Protein AF-A0A7F8QXI1-F1 (afdb_monomer_lite)

Foldseek 3Di:
DDDDDDDDDDDDDDPDPDDDPVNCVDPVNPDDDQVWDDLDPFWIWTADPQGWIWIAGNVVRDIDTLGDNVVCVVQVFDDWDAASVSFKIKTWHPWDDDPVQVQWIWTKIFIAGPVGTDDIDTDIGGPPDPDDD

Structure (mmCIF, N/CA/C/O backbone):
data_AF-A0A7F8QXI1-F1
#
_entry.id   AF-A0A7F8QXI1-F1
#
loop_
_atom_site.group_PDB
_atom_site.id
_atom_site.type_symbol
_atom_site.label_atom_id
_atom_site.label_alt_id
_atom_site.label_comp_id
_atom_site.label_asym_id
_atom_site.label_entity_id
_atom_site.label_seq_id
_atom_site.pdbx_PDB_ins_code
_atom_site.Cartn_x
_atom_site.Cartn_y
_atom_site.Cartn_z
_atom_site.occupancy
_atom_site.B_iso_or_equiv
_atom_site.auth_seq_id
_atom_site.auth_comp_id
_atom_site.auth_asym_id
_atom_site.auth_atom_id
_atom_site.pdbx_PDB_model_num
ATOM 1 N N . MET A 1 1 ? -3.053 20.340 -40.789 1.00 39.06 1 MET A N 1
ATOM 2 C CA . MET A 1 1 ? -1.664 20.537 -40.318 1.00 39.06 1 MET A CA 1
ATOM 3 C C . MET A 1 1 ? -1.546 21.980 -39.873 1.00 39.06 1 MET A C 1
ATOM 5 O O . MET A 1 1 ? -1.924 22.839 -40.656 1.00 39.06 1 MET A O 1
ATOM 9 N N . SER A 1 2 ? -1.132 22.239 -38.633 1.00 39.81 2 SER A N 1
ATOM 10 C CA . SER A 1 2 ? -1.016 23.604 -38.107 1.00 39.81 2 SER A CA 1
ATOM 11 C C . SER A 1 2 ? 0.419 23.874 -37.677 1.00 39.81 2 SER A C 1
ATOM 13 O O . SER A 1 2 ? 1.083 22.973 -37.166 1.00 39.81 2 SER A O 1
ATOM 15 N N . VAL A 1 3 ? 0.879 25.101 -37.907 1.00 42.69 3 VAL A N 1
ATOM 16 C CA . VAL A 1 3 ? 2.195 25.605 -37.506 1.00 42.69 3 VAL A CA 1
ATOM 17 C C . VAL A 1 3 ? 1.945 26.829 -36.634 1.00 42.69 3 VAL A C 1
ATOM 19 O O . VAL A 1 3 ? 1.195 27.718 -37.029 1.00 42.69 3 VAL A O 1
ATOM 22 N N . ILE A 1 4 ? 2.546 26.857 -35.445 1.00 58.84 4 ILE A N 1
ATOM 23 C CA . ILE A 1 4 ? 2.452 27.978 -34.506 1.00 58.84 4 ILE A CA 1
ATOM 24 C C . ILE A 1 4 ? 3.786 28.724 -34.543 1.00 58.84 4 ILE A C 1
ATOM 26 O O . ILE A 1 4 ? 4.841 28.109 -34.394 1.00 58.84 4 ILE A O 1
ATOM 30 N N . LEU A 1 5 ? 3.728 30.040 -34.745 1.00 52.84 5 LEU A N 1
ATOM 31 C CA . LEU A 1 5 ? 4.881 30.936 -34.703 1.00 52.84 5 LEU A CA 1
ATOM 32 C C . LEU A 1 5 ? 4.854 31.691 -33.366 1.00 52.84 5 LEU A C 1
ATOM 34 O O . LEU A 1 5 ? 3.899 32.419 -33.100 1.00 52.84 5 LEU A O 1
ATOM 38 N N . LEU A 1 6 ? 5.870 31.500 -32.523 1.00 49.56 6 LEU A N 1
ATOM 39 C CA . LEU A 1 6 ? 6.041 32.266 -31.286 1.00 49.56 6 LEU A CA 1
ATOM 40 C C . LEU A 1 6 ? 7.068 33.376 -31.525 1.00 49.56 6 LEU A C 1
ATOM 42 O O . LEU A 1 6 ? 8.231 33.095 -31.813 1.00 49.56 6 LEU A O 1
ATOM 46 N N . THR A 1 7 ? 6.635 34.628 -31.406 1.00 49.50 7 THR A N 1
ATOM 47 C CA . THR A 1 7 ? 7.518 35.800 -31.380 1.00 49.50 7 THR A CA 1
ATOM 48 C C . THR A 1 7 ? 8.112 35.929 -29.973 1.00 49.50 7 THR A C 1
ATOM 50 O O . THR A 1 7 ? 7.342 35.898 -29.009 1.00 49.50 7 THR A O 1
ATOM 53 N N . PRO A 1 8 ? 9.440 36.052 -29.802 1.00 54.16 8 PRO A N 1
ATOM 54 C CA . PRO A 1 8 ? 10.024 36.219 -28.483 1.00 54.16 8 PRO A CA 1
ATOM 55 C C . PRO A 1 8 ? 9.943 37.699 -28.111 1.00 54.16 8 PRO A C 1
ATOM 57 O O . PRO A 1 8 ? 10.810 38.473 -28.501 1.00 54.16 8 PRO A O 1
ATOM 60 N N . ASP A 1 9 ? 8.897 38.096 -27.389 1.00 48.25 9 ASP A N 1
ATOM 61 C CA . ASP A 1 9 ? 8.914 39.390 -26.711 1.00 48.25 9 ASP A CA 1
ATOM 62 C C . ASP A 1 9 ? 9.547 39.213 -25.330 1.00 48.25 9 ASP A C 1
ATOM 64 O O . ASP A 1 9 ? 9.106 38.409 -24.500 1.00 48.25 9 ASP A O 1
ATOM 68 N N . GLU A 1 10 ? 10.639 39.941 -25.119 1.00 57.00 10 GLU A N 1
ATOM 69 C CA . GLU A 1 10 ? 11.315 40.084 -23.840 1.00 57.00 10 GLU A CA 1
ATOM 70 C C . GLU A 1 10 ? 10.389 40.794 -22.848 1.00 57.00 10 GLU A C 1
ATOM 72 O O . GLU A 1 10 ? 10.399 42.017 -22.717 1.00 57.00 10 GLU A O 1
ATOM 77 N N . LEU A 1 11 ? 9.595 40.024 -22.104 1.00 52.19 11 LEU A N 1
ATOM 78 C CA . LEU A 1 11 ? 8.914 40.522 -20.917 1.00 52.19 11 LEU A CA 1
ATOM 79 C C . LEU A 1 11 ? 9.682 40.077 -19.666 1.00 52.19 11 LEU A C 1
ATOM 81 O O . LEU A 1 11 ? 9.543 38.962 -19.175 1.00 52.19 11 LEU A O 1
ATOM 85 N N . THR A 1 12 ? 10.522 40.999 -19.197 1.00 48.12 12 THR A N 1
ATOM 86 C CA . THR A 1 12 ? 10.664 41.384 -17.784 1.00 48.12 12 THR A CA 1
ATOM 87 C C . THR A 1 12 ? 10.961 40.282 -16.760 1.00 48.12 12 THR A C 1
ATOM 89 O O . THR A 1 12 ? 10.054 39.600 -16.307 1.00 48.12 12 THR A O 1
ATOM 92 N N . ASN A 1 13 ? 12.208 40.240 -16.278 1.00 53.38 13 ASN A N 1
ATOM 93 C CA . ASN A 1 13 ? 12.578 40.048 -14.864 1.00 53.38 13 ASN A CA 1
ATOM 94 C C . ASN A 1 13 ? 11.619 39.219 -13.985 1.00 53.38 13 ASN A C 1
ATOM 96 O O . ASN A 1 13 ? 11.183 39.685 -12.933 1.00 53.38 13 ASN A O 1
ATOM 100 N N . SER A 1 14 ? 11.332 37.982 -14.367 1.00 50.41 14 SER A N 1
ATOM 101 C CA . SER A 1 14 ? 10.838 36.981 -13.439 1.00 50.41 14 SER A CA 1
ATOM 102 C C . SER A 1 14 ? 11.856 35.852 -13.454 1.00 50.41 14 SER A C 1
ATOM 104 O O . SER A 1 14 ? 12.171 35.256 -14.482 1.00 50.41 14 SER A O 1
ATOM 106 N N . SER A 1 15 ? 12.445 35.576 -12.300 1.00 54.72 15 SER A N 1
ATOM 107 C CA . SER A 1 15 ? 13.160 34.337 -12.009 1.00 54.72 15 SER A CA 1
ATOM 108 C C . SER A 1 15 ? 12.162 33.167 -11.983 1.00 54.72 15 SER A C 1
ATOM 110 O O . SER A 1 15 ? 12.084 32.408 -11.026 1.00 54.72 15 SER A O 1
ATOM 112 N N . GLU A 1 16 ? 11.350 33.046 -13.031 1.00 59.28 16 GLU A N 1
ATOM 113 C CA . GLU A 1 16 ? 10.416 31.958 -13.249 1.00 59.28 16 GLU A CA 1
ATOM 114 C C . GLU A 1 16 ? 11.149 30.908 -14.071 1.00 59.28 16 GLU A C 1
ATOM 116 O O . GLU A 1 16 ? 11.341 31.025 -15.283 1.00 59.28 16 GLU A O 1
ATOM 121 N N . THR A 1 17 ? 11.614 29.873 -13.381 1.00 70.25 17 THR A N 1
ATOM 122 C CA . THR A 1 17 ? 12.064 28.627 -13.996 1.00 70.25 17 THR A CA 1
ATOM 123 C C . THR A 1 17 ? 10.966 28.097 -14.916 1.00 70.25 17 THR A C 1
ATOM 125 O O . THR A 1 17 ? 9.973 27.535 -14.454 1.00 70.25 17 THR A O 1
ATOM 128 N N . ARG A 1 18 ? 11.127 28.311 -16.226 1.00 78.75 18 ARG A N 1
ATOM 129 C CA . ARG A 1 18 ? 10.259 27.742 -17.263 1.00 78.75 18 ARG A CA 1
ATOM 130 C C . ARG A 1 18 ? 10.389 26.219 -17.241 1.00 78.75 18 ARG A C 1
ATOM 132 O O . ARG A 1 18 ? 11.503 25.710 -17.143 1.00 78.75 18 ARG A O 1
ATOM 139 N N . LEU A 1 19 ? 9.262 25.518 -17.367 1.00 81.38 19 LEU A N 1
ATOM 140 C CA . LEU A 1 19 ? 9.248 24.059 -17.470 1.00 81.38 19 LEU A CA 1
ATOM 141 C C . LEU A 1 19 ? 10.007 23.617 -18.727 1.00 81.38 19 LEU A C 1
ATOM 143 O O . LEU A 1 19 ? 9.712 24.054 -19.840 1.00 81.38 19 LEU A O 1
ATOM 147 N N . SER A 1 20 ? 10.990 22.754 -18.527 1.00 83.56 20 SER A N 1
ATOM 148 C CA . SER A 1 20 ? 11.782 22.095 -19.558 1.00 83.56 20 SER A CA 1
ATOM 149 C C . SER A 1 20 ? 11.212 20.710 -19.875 1.00 83.56 20 SER A C 1
ATOM 151 O O . SER A 1 20 ? 10.438 20.141 -19.105 1.00 83.56 20 SER A O 1
ATOM 153 N N . LEU A 1 21 ? 11.616 20.120 -21.004 1.00 81.00 21 LEU A N 1
ATOM 154 C CA . LEU A 1 21 ? 11.242 18.738 -21.334 1.00 81.00 21 LEU A CA 1
ATOM 155 C C . LEU A 1 21 ? 11.716 17.748 -20.254 1.00 81.00 21 LEU A C 1
ATOM 157 O O . LEU A 1 21 ? 11.049 16.754 -19.983 1.00 81.00 21 LEU A O 1
ATOM 161 N N . GLU A 1 22 ? 12.856 18.033 -19.626 1.00 82.88 22 GLU A N 1
ATOM 162 C CA . GLU A 1 22 ? 13.435 17.216 -18.559 1.00 82.88 22 GLU A CA 1
ATOM 163 C C . GLU A 1 22 ? 12.552 17.192 -17.307 1.00 82.88 22 GLU A C 1
ATOM 165 O O . GLU A 1 22 ? 12.514 16.176 -16.612 1.00 82.88 22 GLU A O 1
ATOM 170 N N . ASP A 1 23 ? 11.810 18.274 -17.043 1.00 83.00 23 ASP A N 1
ATOM 171 C CA . ASP A 1 23 ? 10.891 18.365 -15.907 1.00 83.00 23 ASP A CA 1
ATOM 172 C C . ASP A 1 23 ? 9.762 17.336 -15.999 1.00 83.00 23 ASP A C 1
ATOM 174 O O . ASP A 1 23 ? 9.369 16.786 -14.975 1.00 83.00 23 ASP A O 1
ATOM 178 N N . LEU A 1 24 ? 9.321 16.968 -17.208 1.00 82.06 24 LEU A N 1
ATOM 179 C CA . LEU A 1 24 ? 8.288 15.940 -17.401 1.00 82.06 24 LEU A CA 1
ATOM 180 C C . LEU A 1 24 ? 8.712 14.544 -16.915 1.00 82.06 24 LEU A C 1
ATOM 182 O O . LEU A 1 24 ? 7.857 13.696 -16.673 1.00 82.06 24 LEU A O 1
ATOM 186 N N . PHE A 1 25 ? 10.017 14.291 -16.779 1.00 80.88 25 PHE A N 1
ATOM 187 C CA . PHE A 1 25 ? 10.556 13.015 -16.297 1.00 80.88 25 PHE A CA 1
ATOM 188 C C . PHE A 1 25 ? 11.001 13.068 -14.830 1.00 80.88 25 PHE A C 1
ATOM 190 O O . PHE A 1 25 ? 11.421 12.048 -14.273 1.00 80.88 25 PHE A O 1
ATOM 197 N N . ARG A 1 26 ? 10.937 14.241 -14.186 1.00 81.62 26 ARG A N 1
ATOM 198 C CA . ARG A 1 26 ? 11.247 14.381 -12.759 1.00 81.62 26 ARG A CA 1
ATOM 199 C C . ARG A 1 26 ? 10.111 13.781 -11.938 1.00 81.62 26 ARG A C 1
ATOM 201 O O . ARG A 1 26 ? 8.941 13.964 -12.256 1.00 81.62 26 ARG A O 1
ATOM 208 N N . ARG A 1 27 ? 10.456 13.082 -10.849 1.00 75.56 27 ARG A N 1
ATOM 209 C CA . ARG A 1 27 ? 9.463 12.435 -9.969 1.00 75.56 27 ARG A CA 1
ATOM 210 C C . ARG A 1 27 ? 8.452 13.426 -9.396 1.00 75.56 27 ARG A C 1
ATOM 212 O O . ARG A 1 27 ? 7.309 13.048 -9.203 1.00 75.56 27 ARG A O 1
ATOM 219 N N . ASP A 1 28 ? 8.865 14.674 -9.210 1.00 7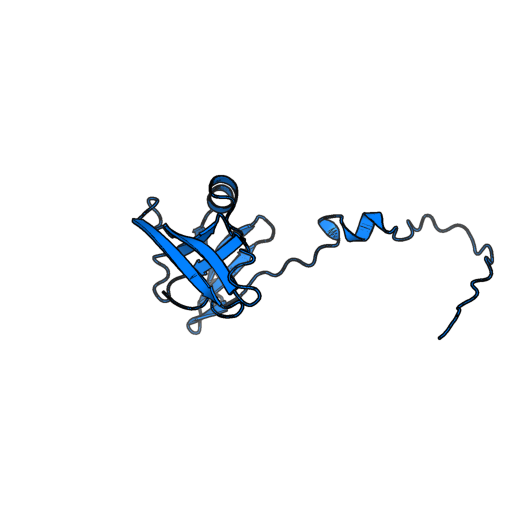7.25 28 ASP A N 1
ATOM 220 C CA . ASP A 1 28 ? 8.031 15.753 -8.673 1.00 77.25 28 ASP A CA 1
ATOM 221 C C . ASP A 1 28 ? 6.870 16.132 -9.614 1.00 77.25 28 ASP A C 1
ATOM 223 O O . ASP A 1 28 ?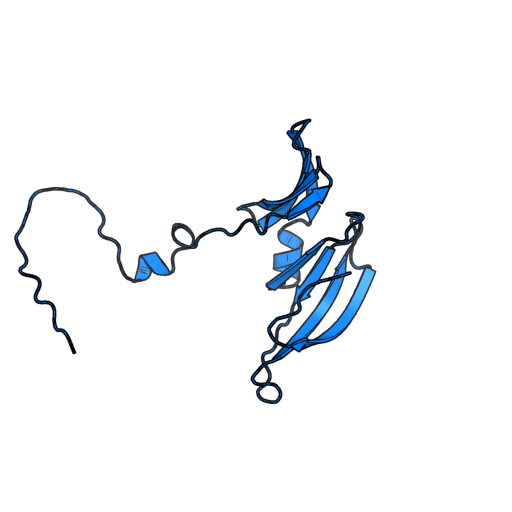 5.875 16.699 -9.172 1.00 77.25 28 ASP A O 1
ATOM 227 N N . PHE A 1 29 ? 6.979 15.800 -10.907 1.00 78.31 29 PHE A N 1
ATOM 228 C CA . PHE A 1 29 ? 5.946 16.028 -11.923 1.00 78.31 29 PHE A CA 1
ATOM 229 C C . PHE A 1 29 ? 5.172 14.756 -12.288 1.00 78.31 29 PHE A C 1
ATOM 231 O O . PHE A 1 29 ? 4.209 14.814 -13.056 1.00 78.31 29 PHE A O 1
ATOM 238 N N . VAL A 1 30 ? 5.562 13.601 -11.741 1.00 78.19 30 VAL A N 1
ATOM 239 C CA . VAL A 1 30 ? 4.801 12.363 -11.904 1.00 78.19 30 VAL A CA 1
ATOM 240 C C . VAL A 1 30 ? 3.635 12.408 -10.928 1.00 78.19 30 VAL A C 1
ATOM 242 O O . VAL A 1 30 ? 3.832 12.417 -9.716 1.00 78.19 30 VAL A O 1
ATOM 245 N N . LEU A 1 31 ? 2.410 12.421 -11.459 1.00 79.56 31 LEU A N 1
ATOM 246 C CA . LEU A 1 31 ? 1.205 12.324 -10.641 1.00 79.56 31 LEU A CA 1
ATOM 247 C C . LEU A 1 31 ? 1.258 11.036 -9.812 1.00 79.56 31 LEU A C 1
ATOM 249 O O . LEU A 1 31 ? 1.271 9.933 -10.363 1.00 79.56 31 LEU A O 1
ATOM 253 N N . HIS A 1 32 ? 1.298 11.187 -8.489 1.00 83.19 32 HIS A N 1
ATOM 254 C CA . HIS A 1 32 ? 1.166 10.063 -7.571 1.00 83.19 32 HIS A CA 1
ATOM 255 C C . HIS A 1 32 ? -0.283 9.582 -7.590 1.00 83.19 32 HIS A C 1
ATOM 257 O O . HIS A 1 32 ? -1.183 10.299 -7.155 1.00 83.19 32 HIS A O 1
ATOM 263 N N . ASP A 1 33 ? -0.501 8.370 -8.094 1.00 85.50 33 ASP A N 1
ATOM 264 C CA . ASP A 1 33 ? -1.774 7.674 -7.946 1.00 85.50 33 ASP A CA 1
ATOM 265 C C . ASP A 1 33 ? -1.753 6.880 -6.629 1.00 85.50 33 ASP A C 1
ATOM 267 O O . ASP A 1 33 ? -0.984 5.919 -6.498 1.00 85.50 33 ASP A O 1
ATOM 271 N N . PRO A 1 34 ? -2.561 7.262 -5.625 1.00 86.25 34 PRO A N 1
ATOM 272 C CA . PRO A 1 34 ? -2.630 6.533 -4.370 1.00 86.25 34 PRO A CA 1
ATOM 273 C C . PRO A 1 34 ? -3.334 5.175 -4.498 1.00 86.25 34 PRO A C 1
ATOM 275 O O . PRO A 1 34 ? -3.382 4.456 -3.503 1.00 86.25 34 PRO A O 1
ATOM 278 N N . GLU A 1 35 ? -3.899 4.807 -5.656 1.00 87.88 35 GLU A N 1
ATOM 279 C CA . GLU A 1 35 ? -4.606 3.532 -5.874 1.00 87.88 35 GLU A CA 1
ATOM 280 C C . GLU A 1 35 ? -5.648 3.247 -4.765 1.00 87.88 35 GLU A C 1
ATOM 282 O O . GLU A 1 35 ? -5.822 2.114 -4.302 1.00 87.88 35 GLU A O 1
ATOM 287 N N . ALA A 1 36 ? -6.312 4.304 -4.280 1.00 90.81 36 ALA A N 1
ATOM 288 C CA . ALA A 1 36 ? -7.162 4.239 -3.097 1.00 90.81 36 ALA A CA 1
ATOM 289 C C . ALA A 1 36 ? -8.430 3.411 -3.354 1.00 90.81 36 ALA A C 1
ATOM 291 O O . ALA A 1 36 ? -9.145 3.615 -4.337 1.00 90.81 36 ALA A O 1
ATOM 292 N N . ARG A 1 37 ? -8.742 2.497 -2.432 1.00 90.62 37 ARG A N 1
ATOM 293 C CA . ARG A 1 37 ? -9.909 1.613 -2.495 1.00 90.62 37 ARG A CA 1
ATOM 294 C C . ARG A 1 37 ? -10.615 1.505 -1.150 1.00 90.62 37 ARG A C 1
ATOM 296 O O . ARG A 1 37 ? -9.981 1.344 -0.110 1.00 90.62 37 ARG A O 1
ATOM 303 N N . TRP A 1 38 ? -11.941 1.510 -1.191 1.00 92.06 38 TRP A N 1
ATOM 304 C CA . TRP A 1 38 ? -12.767 1.173 -0.036 1.00 92.06 38 TRP A CA 1
ATOM 305 C C . TRP A 1 38 ? -12.764 -0.339 0.195 1.00 92.06 38 TRP A C 1
ATOM 307 O O . TRP A 1 38 ? -12.794 -1.128 -0.755 1.00 92.06 38 TRP A O 1
ATOM 317 N N . ILE A 1 39 ? -12.698 -0.738 1.462 1.00 87.94 39 ILE A N 1
ATOM 318 C CA . ILE A 1 39 ? -12.768 -2.144 1.888 1.00 87.94 39 ILE A CA 1
ATOM 319 C C . ILE A 1 39 ? -14.084 -2.407 2.616 1.00 87.94 39 ILE A C 1
ATOM 321 O O . ILE A 1 39 ? -14.699 -3.454 2.434 1.00 87.94 39 ILE A O 1
ATOM 325 N N . ASN A 1 40 ? -14.514 -1.439 3.417 1.00 89.25 40 ASN A N 1
ATOM 326 C CA . ASN A 1 40 ? -15.812 -1.373 4.075 1.00 89.25 40 ASN A CA 1
ATOM 327 C C . ASN A 1 40 ? -16.182 0.111 4.261 1.00 89.25 40 ASN A C 1
ATOM 329 O O . ASN A 1 40 ? -15.453 0.978 3.785 1.00 89.25 40 ASN A O 1
ATOM 333 N N . ASP A 1 41 ? -17.276 0.408 4.960 1.00 93.44 41 ASP A N 1
ATOM 334 C CA . ASP A 1 41 ? -17.775 1.783 5.137 1.00 93.44 41 ASP A CA 1
ATOM 335 C C . ASP A 1 41 ? -16.811 2.704 5.910 1.00 93.44 41 ASP A C 1
ATOM 337 O O . ASP A 1 41 ? -16.925 3.926 5.842 1.00 93.44 41 ASP A O 1
ATOM 341 N N . THR A 1 42 ? -15.849 2.127 6.635 1.00 95.12 42 THR A N 1
ATOM 342 C CA . THR A 1 42 ? -14.944 2.858 7.537 1.00 95.12 42 THR A CA 1
ATOM 343 C C . THR A 1 42 ? -13.467 2.726 7.176 1.00 95.12 42 THR A C 1
ATOM 345 O O . THR A 1 42 ? -12.673 3.578 7.555 1.00 95.12 42 THR A O 1
ATOM 348 N N . ASP A 1 43 ? -13.063 1.683 6.454 1.00 94.25 43 ASP A N 1
ATOM 349 C CA . ASP A 1 43 ? -11.668 1.396 6.133 1.00 94.25 43 ASP A CA 1
ATOM 350 C C . ASP A 1 43 ? -11.386 1.634 4.643 1.00 94.25 43 ASP A C 1
ATOM 352 O O . ASP A 1 43 ? -11.965 0.997 3.753 1.00 94.25 43 ASP A O 1
ATOM 356 N N . VAL A 1 44 ? -10.404 2.497 4.388 1.00 94.88 44 VAL A N 1
ATOM 357 C CA . VAL A 1 44 ? -9.807 2.752 3.075 1.00 94.88 44 VAL A CA 1
ATOM 358 C C . VAL A 1 44 ? -8.403 2.170 3.050 1.00 94.88 44 VAL A C 1
ATOM 360 O O . VAL A 1 44 ? -7.646 2.309 4.007 1.00 94.88 44 VAL A O 1
ATOM 363 N N . VAL A 1 45 ? -8.024 1.548 1.941 1.00 94.31 45 VAL A N 1
ATOM 364 C CA . VAL A 1 45 ? -6.641 1.147 1.674 1.00 94.31 45 VAL A CA 1
ATOM 365 C C . VAL A 1 45 ? -6.090 1.993 0.546 1.00 94.31 45 VAL A C 1
ATOM 367 O O . VAL A 1 45 ? -6.756 2.173 -0.469 1.00 94.31 45 VAL A O 1
ATOM 370 N N . TYR A 1 46 ? -4.880 2.506 0.719 1.00 93.69 46 TYR A N 1
ATOM 371 C CA . TYR A 1 46 ? -4.210 3.334 -0.275 1.00 93.69 46 TYR A CA 1
ATOM 372 C C . TYR A 1 46 ? -2.694 3.155 -0.208 1.00 93.69 46 TYR A C 1
ATOM 374 O O . TYR A 1 46 ? -2.139 2.668 0.782 1.00 93.69 46 TYR A O 1
ATOM 382 N N . LYS A 1 47 ? -2.024 3.574 -1.277 1.00 92.25 47 LYS A N 1
ATOM 383 C CA . LYS A 1 47 ? -0.576 3.666 -1.383 1.00 92.25 47 LYS A CA 1
ATOM 384 C C . LYS A 1 47 ? -0.126 5.090 -1.070 1.00 92.25 47 LYS A C 1
ATOM 386 O O . LYS A 1 47 ? -0.518 6.048 -1.737 1.00 92.25 47 LYS A O 1
ATOM 391 N N . SER A 1 48 ? 0.701 5.248 -0.048 1.00 92.25 48 SER A N 1
ATOM 392 C CA . SER A 1 48 ? 1.276 6.543 0.319 1.00 92.25 48 SER A CA 1
ATOM 393 C C . SER A 1 48 ? 2.362 6.985 -0.668 1.00 92.25 48 SER A C 1
ATOM 395 O O . SER A 1 48 ? 2.910 6.166 -1.408 1.00 92.25 48 SER A O 1
ATOM 397 N N . GLU A 1 49 ? 2.722 8.273 -0.659 1.00 88.56 49 GLU A N 1
ATOM 398 C CA . GLU A 1 49 ? 3.771 8.835 -1.538 1.00 88.56 49 GLU A CA 1
ATOM 399 C C . GLU A 1 49 ? 5.128 8.138 -1.371 1.00 88.56 49 GLU A C 1
ATOM 401 O O . GLU A 1 49 ? 5.880 7.950 -2.322 1.00 88.56 49 GLU A O 1
ATOM 406 N N . ASN A 1 50 ? 5.431 7.680 -0.156 1.00 88.94 50 ASN A N 1
ATOM 407 C CA . ASN A 1 50 ? 6.639 6.908 0.138 1.00 88.94 50 ASN A CA 1
ATOM 408 C C . ASN A 1 50 ? 6.533 5.419 -0.273 1.00 88.94 50 ASN A C 1
ATOM 410 O O . ASN A 1 50 ? 7.447 4.647 0.014 1.00 88.94 50 ASN A O 1
ATOM 414 N N . GLY A 1 51 ? 5.439 5.010 -0.925 1.00 89.38 51 GLY A N 1
ATOM 415 C CA . GLY A 1 51 ? 5.240 3.695 -1.539 1.00 89.38 51 GLY A CA 1
ATOM 416 C C . GLY A 1 51 ? 4.698 2.594 -0.624 1.00 89.38 51 GLY A C 1
ATOM 417 O O . GLY A 1 51 ? 4.638 1.444 -1.057 1.00 89.38 51 GLY A O 1
ATOM 418 N N . HIS A 1 52 ? 4.319 2.911 0.616 1.00 92.06 52 HIS A N 1
ATOM 419 C CA . HIS A 1 52 ? 3.762 1.928 1.552 1.00 92.06 52 HIS A CA 1
ATOM 420 C C . HIS A 1 52 ? 2.278 1.710 1.266 1.00 92.06 52 HIS A C 1
ATOM 422 O O . HIS A 1 52 ? 1.583 2.628 0.839 1.00 92.06 52 HIS A O 1
ATOM 428 N N . VAL A 1 53 ? 1.780 0.507 1.538 1.00 92.31 53 VAL A N 1
ATOM 429 C CA . VAL A 1 53 ? 0.344 0.210 1.486 1.00 92.31 53 VAL A CA 1
ATOM 430 C C . VAL A 1 53 ? -0.214 0.345 2.895 1.00 92.31 53 VAL A C 1
ATOM 432 O O . VAL A 1 53 ? 0.225 -0.356 3.810 1.00 92.31 53 VAL A O 1
ATOM 435 N N . ILE A 1 54 ? -1.169 1.252 3.071 1.00 94.12 54 ILE A N 1
ATOM 436 C CA . ILE A 1 54 ? -1.704 1.661 4.369 1.00 94.12 54 ILE A CA 1
ATOM 437 C C . ILE A 1 54 ? -3.219 1.468 4.375 1.00 94.12 54 ILE A C 1
ATOM 439 O O . ILE A 1 54 ? -3.904 1.812 3.415 1.00 94.12 54 ILE A O 1
ATOM 443 N N . LYS A 1 55 ? -3.741 0.943 5.484 1.00 94.56 55 LYS A N 1
ATOM 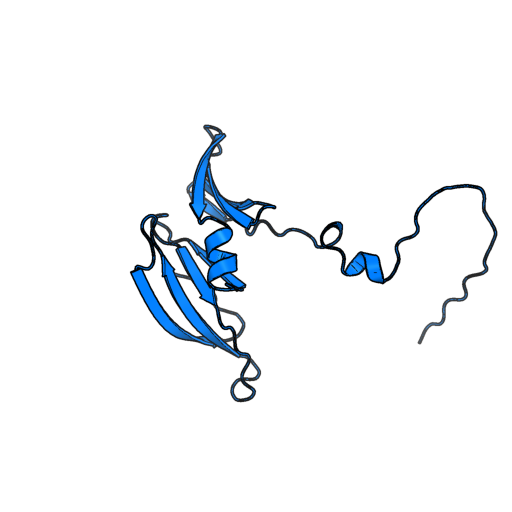444 C CA . LYS A 1 55 ? -5.158 1.008 5.842 1.00 94.56 55 LYS A CA 1
ATOM 445 C C . LYS A 1 55 ? -5.397 2.248 6.697 1.00 94.56 55 LYS A C 1
ATOM 447 O O . LYS A 1 55 ? -4.707 2.419 7.697 1.00 94.56 55 LYS A O 1
ATOM 452 N N . LEU A 1 56 ? -6.385 3.060 6.356 1.00 95.88 56 LEU A N 1
ATOM 453 C CA . LEU A 1 56 ? -6.890 4.166 7.161 1.00 95.88 56 LEU A CA 1
ATOM 454 C C . LEU A 1 56 ? -8.329 3.867 7.562 1.00 95.88 56 LEU A C 1
ATOM 456 O O . LEU A 1 56 ? -9.179 3.660 6.700 1.00 95.88 56 LEU A O 1
ATOM 460 N N . ASN A 1 57 ? -8.597 3.893 8.861 1.00 96.25 57 ASN A N 1
ATOM 461 C CA . ASN A 1 57 ? -9.955 3.965 9.364 1.00 96.25 57 ASN A CA 1
ATOM 462 C C . ASN A 1 57 ? -10.394 5.438 9.398 1.00 96.25 57 ASN A C 1
ATOM 464 O O . ASN A 1 57 ? -9.822 6.229 10.146 1.00 96.25 57 ASN A O 1
ATOM 468 N N . VAL A 1 58 ? -11.378 5.815 8.582 1.00 96.31 58 VAL A N 1
ATOM 469 C CA . VAL A 1 58 ? -11.777 7.219 8.381 1.00 96.31 58 VAL A CA 1
ATOM 470 C C . VAL A 1 58 ? -12.541 7.811 9.567 1.00 96.31 58 VAL A C 1
ATOM 472 O O . VAL A 1 58 ? -12.563 9.026 9.723 1.00 96.31 58 VAL A O 1
ATOM 475 N N . GLU A 1 59 ? -13.137 6.980 10.427 1.00 96.94 59 GLU A N 1
ATOM 476 C CA . GLU A 1 59 ? -13.847 7.449 11.625 1.00 96.94 59 GLU A CA 1
ATOM 477 C C . GLU A 1 59 ? -12.881 7.792 12.763 1.00 96.94 59 GLU A C 1
ATOM 479 O O . GLU A 1 59 ? -13.039 8.795 13.457 1.00 96.94 59 GLU A O 1
ATOM 484 N N . THR A 1 60 ? -11.864 6.951 12.960 1.00 97.12 60 THR A N 1
ATOM 485 C CA . THR A 1 60 ? -10.914 7.070 14.078 1.00 97.12 60 THR A CA 1
ATOM 486 C C . THR A 1 60 ? -9.587 7.719 13.688 1.00 97.12 60 THR A C 1
ATOM 488 O O . THR A 1 60 ? -8.770 8.006 14.562 1.00 97.12 60 THR A O 1
ATOM 491 N N . ASN A 1 61 ? -9.344 7.933 12.390 1.00 96.25 61 ASN A N 1
ATOM 492 C CA . ASN A 1 61 ? -8.045 8.289 11.805 1.00 96.25 61 ASN A CA 1
ATOM 493 C C . ASN A 1 61 ? -6.909 7.304 12.138 1.00 96.25 61 ASN A C 1
ATOM 495 O O . ASN A 1 61 ? -5.728 7.622 11.981 1.00 96.25 61 ASN A O 1
ATOM 499 N N . ALA A 1 62 ? -7.243 6.095 12.596 1.00 96.62 62 ALA A N 1
ATOM 500 C CA . ALA A 1 62 ? -6.255 5.071 12.884 1.00 96.62 62 ALA A CA 1
ATOM 501 C C . ALA A 1 62 ? -5.671 4.528 11.575 1.00 96.62 62 ALA A C 1
ATOM 503 O O . ALA A 1 62 ? -6.405 4.095 10.685 1.00 96.62 62 ALA A O 1
ATOM 504 N N . THR A 1 63 ? -4.342 4.515 11.472 1.00 95.19 63 THR A N 1
ATOM 505 C CA . THR A 1 63 ? -3.633 3.941 10.326 1.00 95.19 63 THR A CA 1
ATOM 506 C C . THR A 1 63 ? -2.975 2.619 10.696 1.00 95.19 63 THR A C 1
ATOM 508 O O . THR A 1 63 ? -2.517 2.407 11.817 1.00 95.19 63 THR A O 1
ATOM 511 N N . THR A 1 64 ? -2.953 1.681 9.756 1.00 94.00 64 THR A N 1
ATOM 512 C CA . THR A 1 64 ? -2.283 0.388 9.902 1.00 94.00 64 THR A CA 1
ATOM 513 C C . THR A 1 64 ? -1.458 0.126 8.656 1.00 94.00 64 THR A C 1
ATOM 515 O O . THR A 1 64 ? -1.977 0.160 7.542 1.00 94.00 64 THR A O 1
ATOM 518 N N . LEU A 1 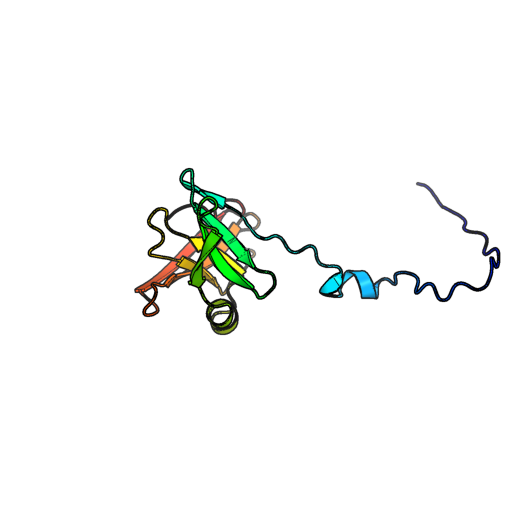65 ? -0.171 -0.149 8.837 1.00 91.56 65 LEU A N 1
ATOM 519 C CA . LEU A 1 65 ? 0.711 -0.519 7.742 1.00 91.56 65 LEU A CA 1
ATOM 520 C C . LEU A 1 65 ? 0.417 -1.959 7.295 1.00 91.56 65 LEU A C 1
ATOM 522 O O . LEU A 1 65 ? 0.546 -2.890 8.088 1.00 91.56 65 LEU A O 1
ATOM 526 N N . LEU A 1 66 ? 0.035 -2.135 6.028 1.00 88.69 66 LEU A N 1
ATOM 527 C CA . LEU A 1 66 ? -0.222 -3.448 5.427 1.00 88.69 66 LEU A CA 1
ATOM 528 C C . LEU A 1 66 ? 1.003 -3.988 4.688 1.00 88.69 66 LEU A C 1
ATOM 530 O O . LEU A 1 66 ? 1.256 -5.192 4.718 1.00 88.69 66 LEU A O 1
ATOM 534 N N . LEU A 1 67 ? 1.760 -3.112 4.018 1.00 88.88 67 LEU A N 1
ATOM 535 C CA . LEU A 1 67 ? 2.973 -3.503 3.306 1.00 88.88 67 LEU A CA 1
ATOM 536 C C . LEU A 1 67 ? 3.999 -2.370 3.232 1.00 88.88 67 LEU A C 1
ATOM 538 O O . LEU A 1 67 ? 3.692 -1.257 2.808 1.00 88.88 67 LEU A O 1
ATOM 542 N N . GLU A 1 68 ? 5.238 -2.697 3.588 1.00 89.25 68 GLU A N 1
ATOM 543 C CA . GLU A 1 68 ? 6.406 -1.824 3.463 1.00 89.25 68 GLU A CA 1
ATOM 544 C C . GLU A 1 68 ? 6.828 -1.626 1.999 1.00 89.25 68 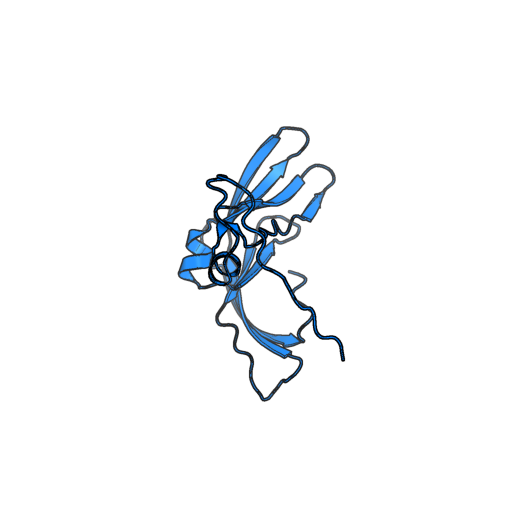GLU A C 1
ATOM 546 O O . GLU A 1 68 ? 6.891 -2.596 1.232 1.00 89.25 68 GLU A O 1
ATOM 551 N N . ASN A 1 69 ? 7.225 -0.400 1.630 1.00 89.69 69 ASN A N 1
ATOM 552 C CA . ASN A 1 69 ? 7.765 -0.107 0.293 1.00 89.69 69 ASN A CA 1
ATOM 553 C C . ASN A 1 69 ? 9.025 -0.942 -0.012 1.00 89.69 69 ASN A C 1
ATOM 555 O O . ASN A 1 69 ? 9.266 -1.337 -1.152 1.00 89.69 69 ASN A O 1
ATOM 559 N N . THR A 1 70 ? 9.809 -1.285 1.015 1.00 86.94 70 THR A N 1
ATOM 560 C CA . THR A 1 70 ? 10.991 -2.150 0.868 1.00 86.94 70 THR A CA 1
ATOM 561 C C . THR A 1 70 ? 10.653 -3.466 0.169 1.00 86.94 70 THR A C 1
ATOM 563 O O . THR A 1 70 ? 11.420 -3.903 -0.682 1.00 86.94 70 THR A O 1
ATOM 566 N N . THR A 1 71 ? 9.466 -4.034 0.407 1.00 82.94 71 THR A N 1
ATOM 567 C CA . THR A 1 71 ? 9.007 -5.258 -0.267 1.00 82.94 71 THR A CA 1
ATOM 568 C C . THR A 1 71 ? 8.825 -5.042 -1.772 1.00 82.94 71 THR A C 1
ATOM 570 O O . THR A 1 71 ? 9.248 -5.877 -2.572 1.00 82.94 71 THR A O 1
ATOM 573 N N . PHE A 1 72 ? 8.268 -3.901 -2.190 1.00 84.94 72 PHE A N 1
ATOM 574 C CA . PHE A 1 72 ? 8.150 -3.556 -3.611 1.00 84.94 72 PHE A CA 1
ATOM 575 C C . PHE A 1 72 ? 9.520 -3.416 -4.272 1.00 84.94 72 PHE A C 1
ATOM 577 O O . PHE A 1 72 ? 9.723 -3.932 -5.371 1.00 84.94 72 PHE A O 1
ATOM 584 N N . VAL A 1 73 ? 10.468 -2.768 -3.591 1.00 86.25 73 VAL A N 1
ATOM 585 C CA . VAL A 1 73 ? 11.838 -2.578 -4.084 1.00 86.25 73 VAL A CA 1
ATOM 586 C C . VAL A 1 73 ? 12.578 -3.913 -4.187 1.00 86.25 73 VAL A C 1
ATOM 588 O O . VAL A 1 73 ? 13.172 -4.199 -5.226 1.00 86.25 73 VAL A O 1
ATOM 591 N N . THR A 1 74 ? 12.506 -4.754 -3.150 1.00 81.44 74 THR A N 1
ATOM 592 C CA . THR A 1 74 ? 13.166 -6.068 -3.104 1.00 81.44 74 THR A CA 1
ATOM 593 C C . THR A 1 74 ? 12.723 -6.963 -4.254 1.00 81.44 74 THR A C 1
ATOM 595 O O . THR A 1 74 ? 13.565 -7.568 -4.914 1.00 81.44 74 THR A O 1
ATOM 598 N N . PHE A 1 75 ? 11.418 -7.029 -4.525 1.00 76.06 75 PHE A N 1
ATOM 599 C CA . PHE A 1 75 ? 10.889 -7.877 -5.593 1.00 76.06 75 PHE A CA 1
ATOM 600 C C . PHE A 1 75 ? 10.810 -7.174 -6.950 1.00 76.06 75 PHE A C 1
ATOM 602 O O . PHE A 1 75 ? 10.511 -7.831 -7.940 1.00 76.06 75 PHE A O 1
ATOM 609 N N . LYS A 1 76 ? 11.091 -5.865 -7.028 1.00 83.06 76 LYS A N 1
ATOM 610 C CA . LYS A 1 76 ? 10.812 -5.029 -8.210 1.00 83.06 76 LYS A CA 1
ATOM 611 C C . LYS A 1 76 ? 9.361 -5.204 -8.679 1.00 83.06 76 LYS A C 1
ATOM 613 O O . LYS A 1 76 ? 9.091 -5.422 -9.862 1.00 83.06 76 LYS A O 1
ATOM 618 N N . ALA A 1 77 ? 8.434 -5.177 -7.723 1.00 80.31 77 ALA A N 1
ATOM 619 C CA . ALA A 1 77 ? 7.017 -5.370 -7.988 1.00 80.31 77 ALA A CA 1
ATOM 620 C C . ALA A 1 77 ? 6.434 -4.154 -8.720 1.00 80.31 77 ALA A C 1
ATOM 622 O O . ALA A 1 77 ? 6.680 -3.012 -8.335 1.00 80.31 77 ALA A O 1
ATOM 623 N N . SER A 1 78 ? 5.654 -4.404 -9.769 1.00 80.25 78 SER A N 1
ATOM 624 C CA . SER A 1 78 ? 5.041 -3.367 -10.608 1.00 80.25 78 SER A CA 1
ATOM 625 C C . SER A 1 78 ? 3.579 -3.097 -10.259 1.00 80.25 78 SER A C 1
ATOM 627 O O . SER A 1 78 ? 3.090 -1.999 -10.501 1.00 80.25 78 SER A O 1
ATOM 629 N N . LYS A 1 79 ? 2.876 -4.095 -9.712 1.00 80.44 79 LYS A N 1
ATOM 630 C CA . LYS A 1 79 ? 1.456 -4.026 -9.347 1.00 80.44 79 LYS A CA 1
ATOM 631 C C . LYS A 1 79 ? 1.209 -4.742 -8.029 1.00 80.44 79 LYS A C 1
ATOM 633 O O . LYS A 1 79 ? 1.923 -5.693 -7.690 1.00 80.44 79 LYS A O 1
ATOM 638 N N . HIS A 1 80 ? 0.158 -4.326 -7.329 1.00 84.44 80 HIS A N 1
ATOM 639 C CA . HIS A 1 80 ? -0.291 -4.981 -6.111 1.00 84.44 80 HIS A CA 1
ATOM 640 C C . HIS A 1 80 ? -1.814 -5.091 -6.017 1.00 84.44 80 HIS A C 1
ATOM 642 O O . HIS A 1 80 ? -2.548 -4.425 -6.739 1.00 84.44 80 HIS A O 1
ATOM 648 N N . SER A 1 81 ? -2.288 -5.978 -5.149 1.00 82.62 81 SER A N 1
ATOM 649 C CA . SER A 1 81 ? -3.692 -6.072 -4.757 1.00 82.62 81 SER A CA 1
ATOM 650 C C . SER A 1 81 ? -3.779 -6.562 -3.317 1.00 82.62 81 SER A C 1
ATOM 652 O O . SER A 1 81 ? -2.970 -7.391 -2.903 1.00 82.62 81 SER A O 1
ATOM 654 N N . VAL A 1 82 ? -4.735 -6.050 -2.552 1.00 83.69 82 VAL A N 1
ATOM 655 C CA . VAL A 1 82 ? -4.942 -6.420 -1.146 1.00 83.69 82 VAL A CA 1
ATOM 656 C C . VAL A 1 82 ? -6.190 -7.290 -1.048 1.00 83.69 82 VAL A C 1
ATOM 658 O O . VAL A 1 82 ? -7.203 -6.975 -1.678 1.00 83.69 82 VAL A O 1
ATOM 661 N N . SER A 1 83 ? -6.120 -8.384 -0.286 1.00 79.75 83 SER A N 1
ATOM 662 C CA . SER A 1 83 ? -7.266 -9.272 -0.080 1.00 79.75 83 SER A CA 1
ATOM 663 C C . SER A 1 83 ? -8.417 -8.548 0.634 1.00 79.75 83 SER A C 1
ATOM 665 O O . SER A 1 83 ? -8.167 -7.654 1.448 1.00 79.75 83 SER A O 1
ATOM 667 N N . PRO A 1 84 ? -9.685 -8.942 0.400 1.00 80.81 84 PRO A N 1
ATOM 668 C CA . PRO A 1 84 ? -10.837 -8.348 1.086 1.00 80.81 84 PRO A CA 1
ATOM 669 C C . PRO A 1 84 ? -10.764 -8.440 2.616 1.00 80.81 84 PRO A C 1
ATOM 671 O O . PRO A 1 84 ? -11.272 -7.571 3.315 1.00 80.81 84 PRO A O 1
ATOM 674 N N . ASP A 1 85 ? -10.111 -9.480 3.141 1.00 81.38 85 ASP A N 1
ATOM 675 C CA . ASP A 1 85 ? -9.918 -9.691 4.578 1.00 81.38 85 ASP A CA 1
ATOM 676 C C . ASP A 1 85 ? -8.681 -8.974 5.155 1.00 81.38 85 ASP A C 1
ATOM 678 O O . ASP A 1 85 ? -8.401 -9.113 6.346 1.00 81.38 85 ASP A O 1
ATOM 682 N N . LEU A 1 86 ? -7.947 -8.217 4.326 1.00 82.25 86 LEU A N 1
ATOM 683 C CA . LEU A 1 86 ? -6.754 -7.427 4.666 1.00 82.25 86 LEU A CA 1
ATOM 684 C C . LEU A 1 86 ? -5.560 -8.219 5.210 1.00 82.25 86 LEU A C 1
ATOM 686 O O . LEU A 1 86 ? -4.605 -7.633 5.722 1.00 82.25 86 LEU A O 1
ATOM 690 N N . LYS A 1 87 ? -5.580 -9.549 5.101 1.00 80.69 87 LYS A N 1
ATOM 691 C CA . LYS A 1 87 ? -4.504 -10.410 5.616 1.00 80.69 87 LYS A CA 1
ATOM 692 C C . LYS A 1 87 ? -3.390 -10.659 4.612 1.00 80.69 87 LYS A C 1
ATOM 694 O O . LYS A 1 87 ? -2.290 -11.044 5.018 1.00 80.69 87 LYS A O 1
ATOM 699 N N . TYR A 1 88 ? -3.672 -10.472 3.327 1.00 78.69 88 TYR A N 1
ATOM 700 C CA . TYR A 1 88 ? -2.761 -10.819 2.251 1.00 78.69 88 TYR A CA 1
ATOM 701 C C . TYR A 1 88 ? -2.588 -9.665 1.277 1.00 78.69 88 TYR A C 1
ATOM 703 O O . TYR A 1 88 ? -3.541 -8.976 0.910 1.00 78.69 88 TYR A O 1
ATOM 711 N N . VAL A 1 89 ? -1.353 -9.504 0.810 1.00 81.94 89 VAL A N 1
ATOM 712 C CA . VAL A 1 89 ? -1.032 -8.628 -0.312 1.00 81.94 89 VAL A CA 1
ATOM 713 C C . VAL A 1 89 ? -0.426 -9.470 -1.420 1.00 81.94 89 VAL A C 1
ATOM 715 O O . VAL A 1 89 ? 0.507 -10.251 -1.215 1.00 81.94 89 VAL A O 1
ATOM 718 N N . LEU A 1 90 ? -0.991 -9.326 -2.607 1.00 82.44 90 LEU A N 1
ATOM 719 C CA . LEU A 1 90 ? -0.553 -9.975 -3.822 1.00 82.44 90 LEU A CA 1
ATOM 720 C C . LEU A 1 90 ? 0.318 -9.013 -4.608 1.00 82.44 90 LEU A C 1
ATOM 722 O O . LEU A 1 90 ? -0.163 -7.975 -5.054 1.00 82.44 90 LEU A O 1
ATOM 726 N N . LEU A 1 91 ? 1.578 -9.379 -4.808 1.00 80.38 91 LEU A N 1
ATOM 727 C CA . LEU A 1 91 ? 2.517 -8.622 -5.625 1.00 80.38 91 LEU A CA 1
ATOM 728 C C . LEU A 1 91 ? 2.691 -9.308 -6.972 1.00 80.38 91 LEU A C 1
ATOM 730 O O . LEU A 1 91 ? 2.840 -10.530 -7.027 1.00 80.38 91 LEU A O 1
ATOM 734 N N . ALA A 1 92 ? 2.720 -8.527 -8.049 1.00 76.44 92 ALA A N 1
ATOM 735 C CA . ALA A 1 92 ? 3.273 -8.995 -9.313 1.00 76.44 92 ALA A CA 1
ATOM 736 C C . ALA A 1 92 ? 4.613 -8.346 -9.598 1.00 76.44 92 ALA A C 1
ATOM 738 O O . ALA A 1 92 ? 4.777 -7.131 -9.484 1.00 76.44 92 ALA A O 1
ATOM 739 N N . TYR A 1 93 ? 5.550 -9.187 -10.006 1.00 74.44 93 TYR A N 1
ATOM 740 C CA . TYR A 1 93 ? 6.917 -8.828 -10.328 1.00 74.44 93 TYR A CA 1
ATOM 741 C C . TYR A 1 93 ? 7.403 -9.644 -11.530 1.00 74.44 93 TYR A C 1
ATOM 743 O O . TYR A 1 93 ? 6.734 -10.578 -11.977 1.00 74.44 93 TYR A O 1
ATOM 751 N N . ASP A 1 94 ? 8.553 -9.248 -12.079 1.00 69.06 94 ASP A N 1
ATOM 752 C CA . ASP A 1 94 ? 9.119 -9.810 -13.316 1.00 69.06 94 ASP A CA 1
ATOM 753 C C . ASP A 1 94 ? 8.110 -9.822 -14.481 1.00 69.06 94 ASP A C 1
ATOM 755 O O . ASP A 1 94 ? 7.892 -10.831 -15.149 1.00 69.06 94 ASP A O 1
ATOM 759 N N . VAL A 1 95 ? 7.448 -8.679 -14.694 1.00 66.19 95 VAL A N 1
ATOM 760 C CA . VAL A 1 95 ? 6.501 -8.484 -15.798 1.00 66.19 95 VAL A CA 1
ATOM 761 C C . VAL A 1 95 ? 7.241 -8.537 -17.120 1.00 66.19 95 VAL A C 1
ATOM 763 O O . VAL A 1 95 ? 7.990 -7.616 -17.447 1.00 66.19 95 VAL A O 1
ATOM 766 N N . LYS A 1 96 ? 7.009 -9.592 -17.901 1.00 65.31 96 LYS A N 1
ATOM 767 C CA . LYS A 1 96 ? 7.573 -9.725 -19.242 1.00 65.31 96 LYS A CA 1
ATOM 768 C C . LYS A 1 96 ? 6.454 -9.643 -20.262 1.00 65.31 96 LYS A C 1
ATOM 770 O O . LYS A 1 96 ? 5.592 -10.517 -20.347 1.00 65.31 96 LYS A O 1
ATOM 775 N N . GLN A 1 97 ? 6.481 -8.570 -21.046 1.00 60.47 97 GLN A N 1
ATOM 776 C CA . GLN A 1 97 ? 5.651 -8.465 -22.234 1.00 60.47 97 GLN A CA 1
ATOM 777 C C . GLN A 1 97 ? 6.284 -9.352 -23.311 1.00 60.47 97 GLN A C 1
ATOM 779 O O . GLN A 1 97 ? 7.379 -9.080 -23.806 1.00 60.47 97 GLN A O 1
ATOM 784 N N . THR A 1 98 ? 5.644 -10.477 -23.603 1.00 57.59 98 THR A N 1
ATOM 785 C CA . THR A 1 98 ? 6.118 -11.449 -24.590 1.00 57.59 98 THR A CA 1
ATOM 786 C C . THR A 1 98 ? 5.453 -11.172 -25.928 1.00 57.59 98 THR A C 1
ATOM 788 O O . THR A 1 98 ? 4.235 -11.036 -25.982 1.00 57.59 98 THR A O 1
ATOM 791 N N . LYS A 1 99 ? 6.223 -11.172 -27.024 1.00 56.66 99 LYS A N 1
ATOM 792 C CA . LYS A 1 99 ? 5.682 -10.997 -28.388 1.00 56.66 99 LYS A CA 1
ATOM 793 C C . LYS A 1 99 ? 4.619 -12.037 -28.768 1.00 56.66 99 LYS A C 1
ATOM 795 O O . LYS A 1 99 ? 3.819 -11.778 -29.655 1.00 56.66 99 LYS A O 1
ATOM 800 N N . GLU A 1 100 ? 4.622 -13.190 -28.100 1.00 60.31 100 GLU A N 1
ATOM 801 C CA . GLU A 1 100 ? 3.633 -14.263 -28.267 1.00 60.31 100 GLU A CA 1
ATOM 802 C C . GLU A 1 100 ? 2.214 -13.851 -27.844 1.00 60.31 100 GLU A C 1
ATOM 804 O O . GLU A 1 100 ? 1.251 -14.424 -28.342 1.00 60.31 100 GLU A O 1
ATOM 809 N N . PHE A 1 101 ? 2.077 -12.828 -26.993 1.00 58.47 101 PHE A N 1
ATOM 810 C CA . PHE A 1 101 ? 0.791 -12.298 -26.537 1.00 58.47 101 PHE A CA 1
ATOM 811 C C . PHE A 1 101 ? 0.787 -10.766 -26.670 1.00 58.47 101 PHE A C 1
ATOM 813 O O . PHE A 1 101 ? 1.083 -10.073 -25.700 1.00 58.47 101 PHE A O 1
ATOM 820 N N . PRO A 1 102 ? 0.475 -10.216 -27.860 1.00 56.34 102 PRO A N 1
ATOM 821 C CA . PRO A 1 102 ? 0.479 -8.769 -28.108 1.00 56.34 102 PRO A CA 1
ATOM 822 C C . PRO A 1 102 ? -0.464 -7.988 -27.181 1.00 56.34 102 PRO A C 1
ATOM 824 O O . PRO A 1 102 ? -0.137 -6.878 -26.768 1.00 56.34 102 PRO A O 1
ATOM 827 N N . ASP A 1 103 ? -1.584 -8.613 -26.804 1.00 59.84 103 ASP A N 1
ATOM 828 C CA . ASP A 1 103 ? -2.627 -8.033 -25.950 1.00 59.84 103 ASP A CA 1
ATOM 829 C C . ASP A 1 103 ? -2.520 -8.491 -24.477 1.00 59.84 103 ASP A C 1
ATOM 831 O O . ASP A 1 103 ? -3.371 -8.152 -23.648 1.00 59.84 103 ASP A O 1
ATOM 835 N N . GLY A 1 104 ? -1.471 -9.251 -24.128 1.00 56.75 104 GLY A N 1
ATOM 836 C CA . GLY A 1 104 ? -1.288 -9.894 -22.824 1.00 56.75 104 GLY A CA 1
ATOM 837 C C . GLY A 1 104 ? 0.102 -9.681 -22.216 1.00 56.75 104 GLY A C 1
ATOM 838 O O . GLY A 1 104 ? 1.045 -9.213 -22.847 1.00 56.75 104 GLY A O 1
ATOM 839 N N . SER A 1 105 ? 0.249 -9.970 -20.927 1.00 57.38 105 SER A N 1
ATOM 840 C CA . SER A 1 105 ? 1.526 -9.899 -20.209 1.00 57.38 105 SER A CA 1
ATOM 841 C C . SER A 1 105 ? 1.686 -11.116 -19.301 1.00 57.38 105 SER A C 1
ATOM 843 O O . SER A 1 105 ? 0.790 -11.449 -18.524 1.00 57.38 105 SER A O 1
ATOM 845 N N . ALA A 1 106 ? 2.842 -11.779 -19.370 1.00 56.81 106 ALA A N 1
ATOM 846 C CA . ALA A 1 106 ? 3.177 -12.870 -18.461 1.00 56.81 106 ALA A CA 1
ATOM 847 C C . ALA A 1 106 ? 3.801 -12.295 -17.180 1.00 56.81 106 ALA A C 1
ATOM 849 O O . ALA A 1 106 ? 4.798 -11.570 -17.247 1.00 56.81 106 ALA A O 1
ATOM 850 N N . LEU A 1 107 ? 3.204 -12.592 -16.018 1.00 60.78 107 LEU A N 1
ATOM 851 C CA . LEU A 1 107 ? 3.635 -12.080 -14.714 1.00 60.78 107 LEU A CA 1
ATOM 852 C C . LEU A 1 107 ? 3.937 -13.226 -13.741 1.00 60.78 107 LEU A C 1
ATOM 854 O O . LEU A 1 107 ? 3.212 -14.223 -13.689 1.00 60.78 107 LEU A O 1
ATOM 858 N N . SER A 1 108 ? 4.954 -13.046 -12.895 1.00 56.41 108 SER A N 1
ATOM 859 C CA . SER A 1 108 ? 5.109 -13.852 -11.679 1.00 56.41 108 SER A CA 1
ATOM 860 C C . SER A 1 108 ? 4.357 -13.168 -10.533 1.00 56.41 108 SER A C 1
ATOM 862 O O . SER A 1 108 ? 4.553 -11.979 -10.279 1.00 56.41 108 SER A O 1
ATOM 864 N N . ARG A 1 109 ? 3.471 -13.890 -9.840 1.00 60.62 109 ARG A N 1
ATOM 865 C CA . ARG A 1 109 ? 2.713 -13.405 -8.677 1.00 60.62 109 ARG A CA 1
ATOM 866 C C . ARG A 1 109 ? 3.202 -14.083 -7.399 1.00 60.62 109 ARG A C 1
ATOM 868 O O . ARG A 1 109 ? 3.320 -15.302 -7.349 1.00 60.62 109 ARG A O 1
ATOM 875 N N . SER A 1 110 ? 3.410 -13.309 -6.340 1.00 60.50 110 SER A N 1
ATOM 876 C CA . SER A 1 110 ? 3.708 -13.828 -4.999 1.00 60.50 110 SER A CA 1
ATOM 877 C C . SER A 1 110 ? 2.732 -13.255 -3.974 1.00 60.50 110 SER A C 1
ATOM 879 O O . SER A 1 110 ? 2.454 -12.056 -3.970 1.00 60.50 110 SER A O 1
ATOM 881 N N . VAL A 1 111 ? 2.194 -14.123 -3.119 1.00 60.62 111 VAL A N 1
ATOM 882 C CA . VAL A 1 111 ? 1.314 -13.795 -1.992 1.00 60.62 111 VAL A CA 1
ATOM 883 C C . VAL A 1 111 ? 2.177 -13.606 -0.752 1.00 60.62 111 VAL A C 1
ATOM 885 O O . VAL A 1 111 ? 2.948 -14.502 -0.403 1.00 60.62 111 VAL A O 1
ATOM 888 N N . TYR A 1 112 ? 2.012 -12.479 -0.065 1.00 60.16 112 TYR A N 1
ATOM 889 C CA . TYR A 1 112 ? 2.695 -12.160 1.189 1.00 60.16 112 TYR A CA 1
ATOM 890 C C . TYR A 1 112 ? 1.676 -11.969 2.316 1.00 60.16 112 TYR A C 1
ATOM 892 O O . TYR A 1 112 ? 0.572 -11.477 2.084 1.00 60.16 112 TYR A O 1
ATOM 900 N N . ASN A 1 113 ? 2.051 -12.350 3.537 1.00 48.12 113 ASN A N 1
ATOM 901 C CA . ASN A 1 113 ? 1.370 -11.963 4.774 1.00 48.12 113 ASN A CA 1
ATOM 902 C C . ASN A 1 113 ? 2.307 -11.082 5.623 1.00 48.12 113 ASN A C 1
ATOM 904 O O . ASN A 1 113 ? 3.485 -10.934 5.298 1.00 48.12 113 ASN A O 1
ATOM 908 N N . GLY A 1 114 ? 1.826 -10.562 6.758 1.00 47.56 114 GLY A N 1
ATOM 909 C CA . GLY A 1 114 ? 2.635 -9.769 7.703 1.00 47.56 114 GLY A CA 1
ATOM 910 C C . GLY A 1 114 ? 3.849 -10.487 8.332 1.00 47.56 114 GLY A C 1
ATOM 911 O O . GLY A 1 114 ? 4.502 -9.922 9.201 1.00 47.56 114 GLY A O 1
ATOM 912 N N . LYS A 1 115 ? 4.148 -11.733 7.935 1.00 48.44 115 LYS A N 1
ATOM 913 C CA . LYS A 1 115 ? 5.308 -12.535 8.357 1.00 48.44 115 LYS A CA 1
ATOM 914 C C . LYS A 1 115 ? 6.218 -12.959 7.191 1.00 48.44 115 LYS A C 1
ATOM 916 O O . LYS A 1 115 ? 7.240 -13.590 7.447 1.00 48.44 115 LYS A O 1
ATOM 921 N N . GLY A 1 116 ? 5.881 -12.635 5.938 1.00 55.72 116 GLY A N 1
ATOM 922 C CA . GLY A 1 116 ? 6.693 -12.952 4.759 1.00 55.72 116 GLY A CA 1
ATOM 923 C C . GLY A 1 116 ? 5.933 -13.637 3.618 1.00 55.72 116 GLY A C 1
ATOM 924 O O . GLY A 1 116 ? 4.708 -13.573 3.518 1.00 55.72 116 GLY A O 1
ATOM 925 N N . LEU A 1 117 ? 6.692 -14.263 2.712 1.00 54.19 117 LEU A N 1
ATOM 926 C CA . LEU A 1 117 ? 6.186 -14.944 1.517 1.00 54.19 117 LEU A CA 1
ATOM 927 C C . LEU A 1 117 ? 5.359 -16.184 1.897 1.00 54.19 117 LEU A C 1
ATOM 929 O O . LEU A 1 117 ? 5.840 -17.063 2.605 1.00 54.19 117 LEU A O 1
ATOM 933 N N . VAL A 1 118 ? 4.135 -16.275 1.380 1.00 59.12 118 VAL A N 1
ATOM 934 C CA . VAL A 1 118 ? 3.213 -17.399 1.609 1.00 59.12 118 VAL A CA 1
ATOM 935 C C . VAL A 1 118 ? 3.200 -18.358 0.419 1.00 59.12 118 VAL A C 1
ATOM 937 O O . VAL A 1 118 ? 3.202 -19.572 0.610 1.00 59.12 118 VAL A O 1
ATOM 940 N N . LYS A 1 119 ? 3.163 -17.838 -0.816 1.00 55.09 119 LYS A N 1
ATOM 941 C CA . LYS A 1 119 ? 3.072 -18.654 -2.039 1.00 55.09 119 LYS A CA 1
ATOM 942 C C . LYS A 1 119 ? 3.525 -17.866 -3.268 1.00 55.09 119 LYS A C 1
ATOM 944 O O . LYS A 1 119 ? 3.222 -16.683 -3.362 1.00 55.09 119 LYS A O 1
ATOM 949 N N . THR A 1 120 ? 4.155 -18.528 -4.234 1.00 52.69 120 THR A N 1
ATOM 950 C CA . THR A 1 120 ? 4.512 -17.962 -5.549 1.00 52.69 120 THR A CA 1
ATOM 951 C C . THR A 1 120 ? 3.811 -18.759 -6.650 1.00 52.69 120 THR A C 1
ATOM 953 O O . THR A 1 120 ? 3.799 -19.988 -6.608 1.00 52.69 120 THR A O 1
ATOM 956 N N . LEU A 1 121 ? 3.202 -18.071 -7.617 1.00 53.25 121 LEU A N 1
ATOM 957 C CA . LEU A 1 121 ? 2.507 -18.638 -8.774 1.00 53.25 121 LEU A CA 1
ATOM 958 C C . LEU A 1 121 ? 2.904 -17.866 -10.045 1.00 53.25 121 LEU A C 1
ATOM 960 O O . LEU A 1 121 ? 3.031 -16.645 -10.009 1.00 53.25 121 LEU A O 1
ATOM 964 N N . ILE A 1 122 ? 3.059 -18.549 -11.178 1.00 49.88 122 ILE A N 1
ATOM 965 C CA . ILE A 1 122 ? 3.254 -17.908 -12.490 1.00 49.88 122 ILE A CA 1
ATOM 966 C C . ILE A 1 122 ? 1.898 -17.905 -13.201 1.00 49.88 122 ILE A C 1
ATOM 968 O O . ILE A 1 122 ? 1.281 -18.963 -13.317 1.00 49.88 122 ILE A O 1
ATOM 972 N N . GLN A 1 123 ? 1.418 -16.742 -13.650 1.00 51.91 123 GLN A N 1
ATOM 973 C CA . GLN A 1 123 ? 0.132 -16.627 -14.344 1.00 51.91 123 GLN A CA 1
ATOM 974 C C . GLN A 1 123 ? 0.240 -15.665 -15.533 1.00 51.91 123 GLN A C 1
ATOM 976 O O . GLN A 1 123 ? 0.709 -14.534 -15.402 1.00 51.91 123 GLN A O 1
ATOM 981 N N . VAL A 1 124 ? -0.213 -16.120 -16.702 1.00 51.00 124 VAL A N 1
ATOM 982 C CA . VAL A 1 124 ? -0.370 -15.285 -17.900 1.00 51.00 124 VAL A CA 1
ATOM 983 C C . VAL A 1 124 ? -1.681 -14.510 -17.761 1.00 51.00 124 VAL A C 1
ATOM 985 O O . VAL A 1 124 ? -2.706 -15.110 -17.437 1.00 51.00 124 VAL A O 1
ATOM 988 N N . MET A 1 125 ? -1.650 -13.186 -17.929 1.00 52.16 125 MET A N 1
ATOM 989 C CA . MET A 1 125 ? -2.837 -12.330 -17.819 1.00 52.16 125 MET A CA 1
ATOM 990 C C . MET A 1 125 ? -3.022 -11.522 -19.104 1.00 52.16 125 MET A C 1
ATOM 992 O O . MET A 1 125 ? -2.056 -10.954 -19.614 1.00 52.16 125 MET A O 1
ATOM 996 N N . ASP A 1 126 ? -4.258 -11.414 -19.588 1.00 49.88 126 ASP A N 1
ATOM 997 C CA . ASP A 1 126 ? -4.607 -10.394 -20.579 1.00 49.88 126 ASP A CA 1
ATOM 998 C C . ASP A 1 126 ? -4.498 -8.999 -19.948 1.00 49.88 126 ASP A C 1
ATOM 1000 O O . ASP A 1 126 ? -4.689 -8.827 -18.738 1.00 49.88 126 ASP A O 1
ATOM 1004 N N . SER A 1 127 ? -4.173 -8.000 -20.773 1.00 50.47 127 SER A N 1
ATOM 1005 C CA . SER A 1 127 ? -3.807 -6.619 -20.403 1.00 50.47 127 SER A CA 1
ATOM 1006 C C . SER A 1 127 ? -4.745 -5.884 -19.425 1.00 50.47 127 SER A C 1
ATOM 1008 O O . SER A 1 127 ? -4.345 -4.860 -18.867 1.00 50.47 127 SER A O 1
ATOM 1010 N N . GLY A 1 128 ? -5.947 -6.402 -19.150 1.00 48.31 128 GLY A N 1
ATOM 1011 C CA . GLY A 1 128 ? -6.961 -5.760 -18.310 1.00 48.31 128 GLY A CA 1
ATOM 1012 C C . GLY A 1 128 ? -7.216 -6.352 -16.918 1.00 48.31 128 GLY A C 1
ATOM 1013 O O . GLY A 1 128 ? -7.855 -5.679 -16.114 1.00 48.31 128 GLY A O 1
ATOM 1014 N N . PHE A 1 129 ? -6.760 -7.565 -16.576 1.00 47.94 129 PHE A N 1
ATOM 1015 C CA . PHE A 1 129 ? -7.274 -8.245 -15.371 1.00 47.94 129 PHE A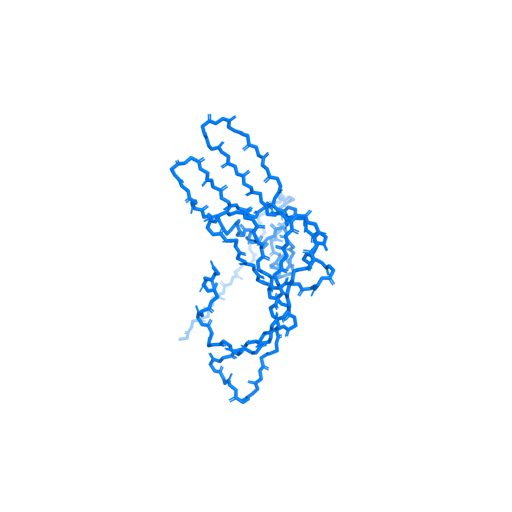 CA 1
ATOM 1016 C C . PHE A 1 129 ? -6.210 -8.480 -14.298 1.00 47.94 129 PHE A C 1
ATOM 1018 O O . PHE A 1 129 ? -5.654 -9.563 -14.150 1.00 47.94 129 PHE A O 1
ATOM 1025 N N . PHE A 1 130 ? -5.948 -7.448 -13.493 1.00 53.09 130 PHE A N 1
ATOM 1026 C CA . PHE A 1 130 ? -5.205 -7.568 -12.236 1.00 53.09 130 PHE A CA 1
ATOM 1027 C C . PHE A 1 130 ? -6.163 -7.490 -11.032 1.00 53.09 130 PHE A C 1
ATOM 1029 O O . PHE A 1 130 ? -5.912 -6.752 -10.089 1.00 53.09 130 PHE A O 1
ATOM 1036 N N . GLY A 1 131 ? -7.297 -8.197 -11.071 1.00 43.00 131 GLY A N 1
ATOM 1037 C CA . GLY A 1 131 ? -8.330 -8.111 -10.034 1.00 43.00 131 GLY A CA 1
ATOM 1038 C C . GLY A 1 131 ? -8.645 -9.458 -9.389 1.00 43.00 131 GLY A C 1
ATOM 1039 O O . GLY A 1 131 ? -9.066 -10.373 -10.083 1.00 43.00 131 GLY A O 1
ATOM 1040 N N . GLY A 1 132 ? -8.484 -9.552 -8.066 1.00 48.50 132 GLY A N 1
ATOM 1041 C CA . GLY A 1 132 ? -9.054 -10.621 -7.237 1.00 48.50 132 GLY A CA 1
ATOM 1042 C C . GLY A 1 132 ? -8.056 -11.657 -6.709 1.00 48.50 132 GLY A C 1
ATOM 1043 O O . GLY A 1 132 ? -7.531 -12.470 -7.468 1.00 48.50 132 GLY A O 1
ATOM 1044 N N . ILE A 1 133 ? -7.854 -11.637 -5.389 1.00 47.03 133 ILE A N 1
ATOM 1045 C CA . ILE A 1 133 ? -7.613 -12.821 -4.546 1.00 47.03 133 ILE A CA 1
ATOM 1046 C C . ILE A 1 133 ? -8.735 -12.913 -3.526 1.00 47.03 133 ILE A C 1
ATOM 1048 O O . ILE A 1 133 ? -9.206 -11.833 -3.100 1.00 47.03 133 ILE A O 1
#

Organism: Leptonychotes weddellii (NCBI:txid9713)

Secondary structure (DSSP, 8-state):
----PPP----------PPPGGGGGSGGGS------EESSSSEEEEE-TTS-EEEEETTT--EEEEE-HHHHHHHTEEEEEE-TTSS-EEEEEEEE--TT-TTEEEEEEEEEETTEEEEEEEEEEETT-----

Sequence (133 aa):
MSVILLTPDELTNSSETRLSLEDLFRRDFVLHDPEARWINDTDVVYKSENGHVIKLNVETNATTLLLENTTFVTFKASKHSVSPDLKYVLLAYDVKQTKEFPDGSALSRSVYNGKGLVKTLIQVMDSGFFGGI

pLDDT: mean 72.64, std 17.23, range [39.06, 97.12]

InterPro domains:
  IPR050278 Serine protease S9B/DPPIV [PTHR11731] (2-106)

Radius of gyration: 21.01 Å; chains: 1; bounding box: 31×60×54 Å